Protein AF-A0A9X0TEQ2-F1 (afdb_monomer)

Foldseek 3Di:
DVVVVVVVVVVVVVVVVVVVVVVVVVVVVVVVVLVVLLVVLVVLCVVCVCLLVVLQVVVVVVCPPVQKDKDKDWDDADPPPQFPTKIKIDIDGHPDDCPPFWIWIWTRGSNQKIKIFTDGPPDDTPDIDIDGSVPDHSVVSNVSVVVSVVVVVVVCVVVPPD

Solvent-accessible surface area (backbone atoms only — not comparable to full-atom values): 8998 Å² total; per-residue (Å²): 128,67,62,64,56,55,51,52,50,51,54,50,54,50,52,52,46,52,53,50,53,51,53,51,51,54,50,51,51,53,50,53,51,51,53,53,44,31,54,51,24,50,54,54,42,65,77,48,62,63,50,60,58,53,51,47,51,59,46,37,67,71,32,57,92,72,46,52,44,70,46,76,46,81,47,79,50,62,97,77,74,50,41,73,43,22,39,36,40,32,68,42,59,67,93,58,77,82,86,79,46,47,40,40,37,40,37,35,27,35,82,26,41,32,38,40,40,26,30,50,79,86,51,71,73,76,44,75,48,75,50,45,54,88,70,65,45,71,66,62,51,48,52,54,53,48,56,53,50,54,54,51,54,57,47,52,65,64,69,66,74,121

pLDDT: mean 82.72, std 12.9, range [39.88, 95.81]

Sequence (162 aa):
MSDDRLTNLKAKLMAEKEKADVLAAEQAEAQARAEAERANAKKMFEEKRDLTEKVVAALNDQLAETGVELRWRTAPPGPRNTEIERQQVAMRELGFEDTGLDKMSLLFGETGKVTMFFGTKNQHPAGQGDCRIEEFDAEQLQAWILDFIETNVDHEARTRRW

Structure (mmCIF, N/CA/C/O backbone):
data_AF-A0A9X0TEQ2-F1
#
_entry.id   AF-A0A9X0TEQ2-F1
#
loop_
_atom_site.group_PDB
_atom_site.id
_atom_site.type_symbol
_atom_site.label_atom_id
_atom_site.label_alt_id
_atom_site.label_comp_id
_atom_site.label_asym_id
_atom_site.label_entity_id
_atom_site.label_seq_id
_atom_site.pdbx_PDB_ins_code
_atom_site.Cartn_x
_atom_site.Cartn_y
_atom_site.Cartn_z
_atom_site.occupancy
_atom_site.B_iso_or_equiv
_atom_site.auth_seq_id
_atom_site.auth_comp_id
_atom_site.auth_asym_id
_atom_site.auth_atom_id
_atom_site.pdbx_PDB_model_num
ATOM 1 N N . MET A 1 1 ? 30.368 16.129 -58.351 1.00 55.62 1 MET A N 1
ATOM 2 C CA . MET A 1 1 ? 29.689 16.962 -57.325 1.00 55.62 1 MET A CA 1
ATOM 3 C C . MET A 1 1 ? 28.384 16.357 -56.770 1.00 55.62 1 MET A C 1
ATOM 5 O O . MET A 1 1 ? 27.840 16.909 -55.824 1.00 55.62 1 MET A O 1
ATOM 9 N N . SER A 1 2 ? 27.878 15.232 -57.302 1.00 61.31 2 SER A N 1
ATOM 10 C CA . SER A 1 2 ? 26.723 14.487 -56.748 1.00 61.31 2 SER A CA 1
ATOM 11 C C . SER A 1 2 ? 27.105 13.593 -55.550 1.00 61.31 2 SER A C 1
ATOM 13 O O . SER A 1 2 ? 26.348 13.489 -54.584 1.00 61.31 2 SER A O 1
ATOM 15 N N . ASP A 1 3 ? 28.309 13.013 -55.572 1.00 71.94 3 ASP A N 1
ATOM 16 C CA . ASP A 1 3 ? 28.752 12.009 -54.591 1.00 71.94 3 ASP A CA 1
ATOM 17 C C . ASP A 1 3 ? 28.965 12.555 -53.175 1.00 71.94 3 ASP A C 1
ATOM 19 O O . ASP A 1 3 ? 28.627 11.878 -52.203 1.00 71.94 3 ASP A O 1
ATOM 23 N N . ASP A 1 4 ? 29.415 13.803 -53.024 1.00 79.88 4 ASP A N 1
ATOM 24 C CA . ASP A 1 4 ? 29.637 14.406 -51.700 1.00 79.88 4 ASP A CA 1
ATOM 25 C C . ASP A 1 4 ? 28.319 14.666 -50.960 1.00 79.88 4 ASP A C 1
ATOM 27 O O . ASP A 1 4 ? 28.226 14.529 -49.740 1.00 79.88 4 ASP A O 1
ATOM 31 N N . ARG A 1 5 ? 27.252 15.002 -51.698 1.00 82.50 5 ARG A N 1
ATOM 32 C CA . ARG A 1 5 ? 25.913 15.200 -51.121 1.00 82.50 5 ARG A CA 1
ATOM 33 C C . ARG A 1 5 ? 25.320 13.881 -50.639 1.00 82.50 5 ARG A C 1
ATOM 35 O O . ARG A 1 5 ? 24.773 13.833 -49.539 1.00 82.50 5 ARG A O 1
ATOM 42 N N . LEU A 1 6 ? 25.461 12.819 -51.433 1.00 85.00 6 LEU A N 1
ATOM 43 C CA . LEU A 1 6 ? 24.997 11.483 -51.061 1.00 85.00 6 LEU A CA 1
ATOM 44 C C . LEU A 1 6 ? 25.792 10.921 -49.874 1.00 85.00 6 LEU A C 1
ATOM 46 O O . LEU A 1 6 ? 25.205 10.335 -48.967 1.00 85.00 6 LEU A O 1
ATOM 50 N N . THR A 1 7 ? 27.106 11.148 -49.846 1.00 88.56 7 THR A N 1
ATOM 51 C CA . THR A 1 7 ? 27.984 10.736 -48.740 1.00 88.56 7 THR A CA 1
ATOM 52 C C . THR A 1 7 ? 27.604 11.439 -47.437 1.00 88.56 7 THR A C 1
ATOM 54 O O . THR A 1 7 ? 27.403 10.782 -46.416 1.00 88.56 7 THR A O 1
ATOM 57 N N . ASN A 1 8 ? 27.379 12.755 -47.483 1.00 88.19 8 ASN A N 1
ATOM 58 C CA . ASN A 1 8 ? 26.926 13.522 -46.321 1.00 88.19 8 ASN A CA 1
ATOM 59 C C . ASN A 1 8 ? 25.528 13.107 -45.834 1.00 88.19 8 ASN A C 1
ATOM 61 O O . ASN A 1 8 ? 25.283 13.062 -44.629 1.00 88.19 8 ASN A O 1
ATOM 65 N N . LEU A 1 9 ? 24.604 12.784 -46.746 1.00 89.56 9 LEU A N 1
ATOM 66 C CA . LEU A 1 9 ? 23.270 12.306 -46.376 1.00 89.56 9 LEU A CA 1
ATOM 67 C C . LEU A 1 9 ? 23.334 10.933 -45.693 1.00 89.56 9 LEU A C 1
ATOM 69 O O . LEU A 1 9 ? 22.691 10.736 -44.665 1.00 89.56 9 LEU A O 1
ATOM 73 N N . LYS A 1 10 ? 24.155 10.010 -46.212 1.00 90.56 10 LYS A N 1
ATOM 74 C CA . LYS A 1 10 ? 24.398 8.704 -45.583 1.00 90.56 10 LYS A CA 1
ATOM 75 C C . LYS A 1 10 ? 24.979 8.853 -44.177 1.00 90.56 10 LYS A C 1
ATOM 77 O O . LYS A 1 10 ? 24.487 8.201 -43.265 1.00 90.56 10 LYS A O 1
ATOM 82 N N . ALA A 1 11 ? 25.959 9.738 -43.985 1.00 91.00 11 ALA A N 1
ATOM 83 C CA . ALA A 1 11 ? 26.548 9.988 -42.669 1.00 91.00 11 ALA A CA 1
ATOM 84 C C . ALA A 1 11 ? 25.510 10.500 -41.653 1.00 91.00 11 ALA A C 1
ATOM 86 O O . ALA A 1 11 ? 25.451 10.005 -40.532 1.00 91.00 11 ALA A O 1
ATOM 87 N N . LYS A 1 12 ? 24.636 11.434 -42.059 1.00 91.62 12 LYS A N 1
ATOM 88 C CA . LYS A 1 12 ? 23.547 11.931 -41.200 1.00 91.62 12 LYS A CA 1
ATOM 89 C C . LYS A 1 12 ? 22.534 10.843 -40.846 1.00 91.62 12 LYS A C 1
ATOM 91 O O . LYS A 1 12 ? 22.148 10.737 -39.691 1.00 91.62 12 LYS A O 1
ATOM 96 N N . LEU A 1 13 ? 22.125 10.030 -41.821 1.00 91.81 13 LEU A N 1
ATOM 97 C CA . LEU A 1 13 ? 21.178 8.936 -41.586 1.00 91.81 13 LEU A CA 1
ATOM 98 C C . LEU A 1 13 ? 21.761 7.858 -40.663 1.00 91.81 13 LEU A C 1
ATOM 100 O O . LEU A 1 13 ? 21.043 7.343 -39.814 1.00 91.81 13 LEU A O 1
ATOM 104 N N . MET A 1 14 ? 23.055 7.551 -40.790 1.00 92.69 14 MET A N 1
ATOM 105 C CA . MET A 1 14 ? 23.742 6.629 -39.880 1.00 92.69 14 MET A CA 1
ATOM 106 C C . MET A 1 14 ? 23.815 7.189 -38.456 1.00 92.69 14 MET A C 1
ATOM 108 O O . MET A 1 14 ? 23.520 6.456 -37.520 1.00 92.69 14 MET A O 1
ATOM 112 N N . ALA A 1 15 ? 24.118 8.481 -38.291 1.00 91.44 15 ALA A N 1
ATOM 113 C CA . ALA A 1 15 ? 24.161 9.123 -36.976 1.00 91.44 15 ALA A CA 1
ATOM 114 C C . ALA A 1 15 ? 22.779 9.182 -36.295 1.00 91.44 15 ALA A C 1
ATOM 116 O O . ALA A 1 15 ? 22.674 8.974 -35.090 1.00 91.44 15 ALA A O 1
ATOM 117 N N . GLU A 1 16 ? 21.705 9.444 -37.046 1.00 92.00 16 GLU A N 1
ATOM 118 C CA . GLU A 1 16 ? 20.339 9.414 -36.500 1.00 92.00 16 GLU A CA 1
ATOM 119 C C . GLU A 1 16 ? 19.883 7.989 -36.165 1.00 92.00 16 GLU A C 1
ATOM 121 O O . GLU A 1 16 ? 19.224 7.780 -35.148 1.00 92.00 16 GLU A O 1
ATOM 126 N N . LYS A 1 17 ? 20.283 6.994 -36.968 1.00 92.56 17 LYS A N 1
ATOM 127 C CA . LYS A 1 17 ? 20.047 5.585 -36.646 1.00 92.56 17 LYS A CA 1
ATOM 128 C C . LYS A 1 17 ? 20.774 5.177 -35.363 1.00 92.56 17 LYS A C 1
ATOM 130 O O . LYS A 1 17 ? 20.156 4.576 -34.499 1.00 92.56 17 LYS A O 1
ATOM 135 N N . GLU A 1 18 ? 22.043 5.547 -35.214 1.00 92.44 18 GLU A N 1
ATOM 136 C CA . GLU A 1 18 ? 22.828 5.246 -34.012 1.00 92.44 18 GLU A CA 1
ATOM 137 C C . GLU A 1 18 ? 22.192 5.858 -32.755 1.00 92.44 18 GLU A C 1
ATOM 139 O O . GLU A 1 18 ? 22.049 5.173 -31.747 1.00 92.44 18 GLU A O 1
ATOM 144 N N . LYS A 1 19 ? 21.700 7.103 -32.824 1.00 91.88 19 LYS A N 1
ATOM 145 C CA . LYS A 1 19 ? 20.931 7.711 -31.721 1.00 91.88 19 LYS A CA 1
ATOM 146 C C . LYS A 1 19 ? 19.644 6.949 -31.403 1.00 91.88 19 LYS A C 1
ATOM 148 O O . LYS A 1 19 ? 19.311 6.792 -30.232 1.00 91.88 19 LYS A O 1
ATOM 153 N N . ALA A 1 20 ? 18.908 6.510 -32.425 1.00 89.94 20 ALA A N 1
ATOM 154 C CA . ALA A 1 20 ? 17.682 5.741 -32.236 1.00 89.94 20 ALA A CA 1
ATOM 155 C C . ALA A 1 20 ? 17.965 4.364 -31.616 1.00 89.94 20 ALA A C 1
ATOM 157 O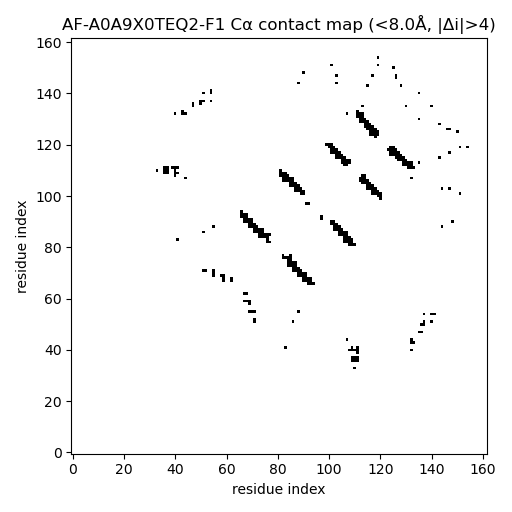 O . ALA A 1 20 ? 17.235 3.943 -30.722 1.00 89.94 20 ALA A O 1
ATOM 158 N N . ASP A 1 21 ? 19.044 3.702 -32.040 1.00 93.19 21 ASP A N 1
ATOM 159 C CA . ASP A 1 21 ? 19.485 2.416 -31.499 1.00 93.19 21 ASP A CA 1
ATOM 160 C C . ASP A 1 21 ? 19.918 2.560 -30.024 1.00 93.19 21 ASP A C 1
ATOM 162 O O . ASP A 1 21 ? 19.540 1.733 -29.193 1.00 93.19 21 ASP A O 1
ATOM 166 N N . VAL A 1 22 ? 20.625 3.643 -29.666 1.00 92.12 22 VAL A N 1
ATOM 167 C CA . VAL A 1 22 ? 20.973 3.966 -28.267 1.00 92.12 22 VAL A CA 1
ATOM 168 C C . VAL A 1 22 ? 19.718 4.207 -27.426 1.00 92.12 22 VAL A C 1
ATOM 170 O O . VAL A 1 22 ? 19.568 3.591 -26.374 1.00 92.12 22 VAL A O 1
ATOM 173 N N . LEU A 1 23 ? 18.779 5.032 -27.901 1.00 92.81 23 LEU A N 1
ATOM 174 C CA . LEU A 1 23 ? 17.526 5.298 -27.187 1.00 92.81 23 LEU A CA 1
ATOM 175 C C . LEU A 1 23 ? 16.701 4.015 -26.989 1.00 92.81 23 LEU A C 1
ATOM 177 O O . LEU A 1 23 ? 16.121 3.804 -25.927 1.00 92.81 23 LEU A O 1
ATOM 181 N N . ALA A 1 24 ? 16.647 3.147 -28.003 1.00 91.88 24 ALA A N 1
ATOM 182 C CA . ALA A 1 24 ? 15.944 1.872 -27.919 1.00 91.88 24 ALA A CA 1
ATOM 183 C C . ALA A 1 24 ? 16.594 0.932 -26.891 1.00 91.88 24 ALA A C 1
ATOM 185 O O . ALA A 1 24 ? 15.881 0.271 -26.136 1.00 91.88 24 ALA A O 1
ATOM 186 N N . ALA A 1 25 ? 17.929 0.899 -26.823 1.00 91.50 25 ALA A N 1
ATOM 187 C CA . ALA A 1 25 ? 18.655 0.132 -25.816 1.00 91.50 25 ALA A CA 1
ATOM 188 C C . ALA A 1 25 ? 18.409 0.670 -24.395 1.00 91.50 25 ALA A C 1
ATOM 190 O O . ALA A 1 25 ? 18.115 -0.114 -23.494 1.00 91.50 25 ALA A O 1
ATOM 191 N N . GLU A 1 26 ? 18.443 1.992 -24.201 1.00 92.38 26 GLU A N 1
ATOM 192 C CA . GLU A 1 26 ? 18.131 2.634 -22.915 1.00 92.38 26 GLU A CA 1
ATOM 193 C C . GLU A 1 26 ? 16.688 2.353 -22.470 1.00 92.38 26 GLU A C 1
ATOM 195 O O . GLU A 1 26 ? 16.439 2.042 -21.304 1.00 92.38 26 GLU A O 1
ATOM 200 N N . GLN A 1 27 ? 15.725 2.409 -23.396 1.00 91.25 27 GLN A N 1
ATOM 201 C CA . GLN A 1 27 ? 14.328 2.071 -23.115 1.00 91.25 27 GLN A CA 1
ATOM 202 C C . GLN A 1 27 ? 14.154 0.594 -22.755 1.00 91.25 27 GLN A C 1
ATOM 204 O O . GLN A 1 27 ? 13.433 0.283 -21.807 1.00 91.25 27 GLN A O 1
ATOM 209 N N . ALA A 1 28 ? 14.824 -0.312 -23.472 1.00 90.56 28 ALA A N 1
ATOM 210 C CA . ALA A 1 28 ? 14.784 -1.740 -23.176 1.00 90.56 28 ALA A CA 1
ATOM 211 C C . ALA A 1 28 ? 15.392 -2.048 -21.799 1.00 90.56 28 ALA A C 1
ATOM 213 O O . ALA A 1 28 ? 14.830 -2.839 -21.042 1.00 90.56 28 ALA A O 1
ATOM 214 N N . GLU A 1 29 ? 16.497 -1.393 -21.437 1.00 89.94 29 GLU A N 1
ATOM 215 C CA . GLU A 1 29 ? 17.108 -1.547 -20.116 1.00 89.94 29 GLU A CA 1
ATOM 216 C C . GLU A 1 29 ? 16.212 -0.983 -19.005 1.00 89.94 29 GLU A C 1
ATOM 218 O O . GLU A 1 29 ? 16.004 -1.640 -17.982 1.00 89.94 29 GLU A O 1
ATOM 223 N N . ALA A 1 30 ? 15.631 0.202 -19.210 1.00 85.88 30 ALA A N 1
ATOM 224 C CA . ALA A 1 30 ? 14.686 0.793 -18.268 1.00 85.88 30 ALA A CA 1
ATOM 225 C C . ALA A 1 30 ? 13.449 -0.098 -18.069 1.00 85.88 30 ALA A C 1
ATOM 227 O O . ALA A 1 30 ? 12.998 -0.287 -16.938 1.00 85.88 30 ALA A O 1
ATOM 228 N N . GLN A 1 31 ? 12.933 -0.695 -19.147 1.00 87.12 31 GLN A N 1
ATOM 229 C CA . GLN A 1 31 ? 11.818 -1.634 -19.080 1.00 87.12 31 GLN A CA 1
ATOM 230 C C . GLN A 1 31 ? 12.198 -2.910 -18.320 1.00 87.12 31 GLN A C 1
ATOM 232 O O . GLN A 1 31 ? 11.456 -3.321 -17.429 1.00 87.12 31 GLN A O 1
ATOM 237 N N . ALA A 1 32 ? 13.360 -3.503 -18.607 1.00 87.94 32 ALA A N 1
ATOM 238 C CA . ALA A 1 32 ? 13.829 -4.703 -17.917 1.00 87.94 32 ALA A CA 1
ATOM 239 C C . ALA A 1 32 ? 14.022 -4.464 -16.408 1.00 87.94 32 ALA A C 1
ATOM 241 O O . ALA A 1 32 ? 13.640 -5.302 -15.589 1.00 87.94 32 ALA A O 1
ATOM 242 N N . ARG A 1 33 ? 14.558 -3.298 -16.020 1.00 86.38 33 ARG A N 1
ATOM 243 C CA . ARG A 1 33 ? 14.677 -2.896 -14.609 1.00 86.38 33 ARG A CA 1
ATOM 244 C C . ARG A 1 33 ? 13.309 -2.732 -13.952 1.00 86.38 33 ARG A C 1
ATOM 246 O O . ARG A 1 33 ? 13.091 -3.285 -12.878 1.00 86.38 33 ARG A O 1
ATOM 253 N N . ALA A 1 34 ? 12.376 -2.047 -14.614 1.00 84.56 34 ALA A N 1
ATOM 254 C CA . ALA A 1 34 ? 11.018 -1.892 -14.106 1.00 84.56 34 ALA A CA 1
ATOM 255 C C . ALA A 1 34 ? 10.325 -3.253 -13.921 1.00 84.56 34 ALA A C 1
ATOM 257 O O . ALA A 1 34 ? 9.695 -3.487 -12.897 1.00 84.56 34 ALA A O 1
ATOM 258 N N . GLU A 1 35 ? 10.463 -4.184 -14.866 1.00 86.56 35 GLU A N 1
ATOM 259 C CA . GLU A 1 35 ? 9.901 -5.536 -14.748 1.00 86.56 35 GLU A CA 1
ATOM 260 C C . GLU A 1 35 ? 10.508 -6.326 -13.579 1.00 86.56 35 GLU A C 1
ATOM 262 O O . GLU A 1 35 ? 9.770 -6.983 -12.839 1.00 86.56 35 GLU A O 1
ATOM 267 N N . ALA A 1 36 ? 11.821 -6.216 -13.359 1.00 87.12 36 ALA A N 1
ATOM 268 C CA . ALA A 1 36 ? 12.490 -6.833 -12.217 1.00 87.12 36 ALA A CA 1
ATOM 269 C C . ALA A 1 36 ? 12.020 -6.241 -10.875 1.00 87.12 36 ALA A C 1
ATOM 271 O O . ALA A 1 36 ? 11.721 -6.991 -9.943 1.00 87.12 36 ALA A O 1
ATOM 272 N N . GLU A 1 37 ? 11.889 -4.913 -10.779 1.00 86.12 37 GLU A N 1
ATOM 273 C CA . GLU A 1 37 ? 11.344 -4.237 -9.594 1.00 86.12 37 GLU A CA 1
ATOM 274 C C . GLU A 1 37 ? 9.906 -4.680 -9.304 1.00 86.12 37 GLU A C 1
ATOM 276 O O . GLU A 1 37 ? 9.586 -5.015 -8.162 1.00 86.12 37 GLU A O 1
ATOM 281 N N . ARG A 1 38 ? 9.062 -4.771 -10.342 1.00 85.25 38 ARG A N 1
ATOM 282 C CA . ARG A 1 38 ? 7.685 -5.273 -10.226 1.00 85.25 38 ARG A CA 1
ATOM 283 C C . ARG A 1 38 ? 7.630 -6.703 -9.705 1.00 85.25 38 ARG A C 1
ATOM 285 O O . ARG A 1 38 ? 6.808 -7.012 -8.843 1.00 85.25 38 ARG A O 1
ATOM 292 N N . ALA A 1 39 ? 8.478 -7.584 -10.233 1.00 87.38 39 ALA A N 1
ATOM 293 C CA . ALA A 1 39 ? 8.542 -8.974 -9.795 1.00 87.38 39 ALA A CA 1
ATOM 294 C C . ALA A 1 39 ? 8.978 -9.079 -8.325 1.00 87.38 39 ALA A C 1
ATOM 296 O O . ALA A 1 39 ? 8.366 -9.817 -7.551 1.00 87.38 39 ALA A O 1
ATOM 297 N N . ASN A 1 40 ? 9.981 -8.295 -7.922 1.00 89.00 40 ASN A N 1
ATOM 298 C CA . ASN A 1 40 ? 10.452 -8.263 -6.541 1.00 89.00 40 ASN A CA 1
ATOM 299 C C . ASN A 1 40 ? 9.382 -7.719 -5.577 1.00 89.00 40 ASN A C 1
ATOM 301 O O . ASN A 1 40 ? 9.118 -8.322 -4.539 1.00 89.00 40 ASN A O 1
ATOM 305 N N . ALA A 1 41 ? 8.711 -6.622 -5.941 1.00 87.25 41 ALA A N 1
ATOM 306 C CA . ALA A 1 41 ? 7.636 -6.040 -5.141 1.00 87.25 41 ALA A CA 1
ATOM 307 C C . ALA A 1 41 ? 6.465 -7.013 -4.943 1.00 87.25 41 ALA A C 1
ATOM 309 O O . ALA A 1 41 ? 5.942 -7.111 -3.836 1.00 87.25 41 ALA A O 1
ATOM 310 N N . LYS A 1 42 ? 6.082 -7.772 -5.981 1.00 89.06 42 LYS A N 1
ATOM 311 C CA . LYS A 1 42 ? 5.045 -8.813 -5.873 1.00 89.06 42 LYS A CA 1
ATOM 312 C C . LYS A 1 42 ? 5.441 -9.925 -4.910 1.00 89.06 42 LYS A C 1
ATOM 314 O O . LYS A 1 42 ? 4.635 -10.289 -4.063 1.00 89.06 42 LYS A O 1
ATOM 319 N N . LYS A 1 43 ? 6.683 -10.405 -4.987 1.00 90.44 43 LYS A N 1
ATOM 320 C CA . LYS A 1 43 ? 7.187 -11.421 -4.058 1.00 90.44 43 LYS A CA 1
ATOM 321 C C . LYS A 1 43 ? 7.148 -10.930 -2.606 1.00 90.44 43 LYS A C 1
ATOM 323 O O . LYS A 1 43 ? 6.607 -11.611 -1.744 1.00 90.44 43 LYS A O 1
ATOM 328 N N . MET A 1 44 ? 7.669 -9.732 -2.338 1.00 90.19 44 MET A N 1
ATOM 329 C CA . MET A 1 44 ? 7.632 -9.150 -0.989 1.00 90.19 44 MET A CA 1
ATOM 330 C C . MET A 1 44 ? 6.199 -8.902 -0.513 1.00 90.19 44 MET A C 1
ATOM 332 O O . MET A 1 44 ? 5.888 -9.094 0.658 1.00 90.19 44 MET A O 1
ATOM 336 N N . PHE A 1 45 ? 5.304 -8.505 -1.416 1.00 88.44 45 PHE A N 1
ATOM 337 C CA . PHE A 1 45 ? 3.893 -8.358 -1.095 1.00 88.44 45 PHE A CA 1
ATOM 338 C C . PHE A 1 45 ? 3.263 -9.683 -0.667 1.00 88.44 45 PHE A C 1
ATOM 340 O O . PHE A 1 45 ? 2.580 -9.710 0.349 1.00 88.44 45 PHE A O 1
ATOM 347 N N . GLU A 1 46 ? 3.516 -10.780 -1.381 1.00 87.62 46 GLU A N 1
ATOM 348 C CA . GLU A 1 46 ? 3.022 -12.107 -0.996 1.00 87.62 46 GLU A CA 1
ATOM 349 C C . GLU A 1 46 ? 3.492 -12.507 0.411 1.00 87.62 46 GLU A C 1
ATOM 351 O O . GLU A 1 46 ? 2.705 -13.047 1.185 1.00 87.62 46 GLU A O 1
ATOM 356 N N . GLU A 1 47 ? 4.728 -12.165 0.784 1.00 88.81 47 GLU A N 1
ATOM 357 C CA . GLU A 1 47 ? 5.260 -12.394 2.136 1.00 88.81 47 GLU A CA 1
ATOM 358 C C . GLU A 1 47 ? 4.544 -11.554 3.213 1.00 88.81 47 GLU A C 1
ATOM 360 O O . GLU A 1 47 ? 4.433 -11.973 4.367 1.00 88.81 47 GLU A O 1
ATOM 365 N N . LYS A 1 48 ? 4.044 -10.367 2.849 1.00 88.06 48 LYS A N 1
ATOM 366 C CA . LYS A 1 48 ? 3.422 -9.394 3.763 1.00 88.06 48 LYS A CA 1
ATOM 367 C C . LYS A 1 48 ? 1.893 -9.386 3.711 1.00 88.06 48 LYS A C 1
ATOM 369 O O . LYS A 1 48 ? 1.272 -8.735 4.546 1.00 88.06 48 LYS A O 1
ATOM 374 N N . ARG A 1 49 ? 1.280 -10.097 2.763 1.00 87.25 49 ARG A N 1
ATOM 375 C CA . 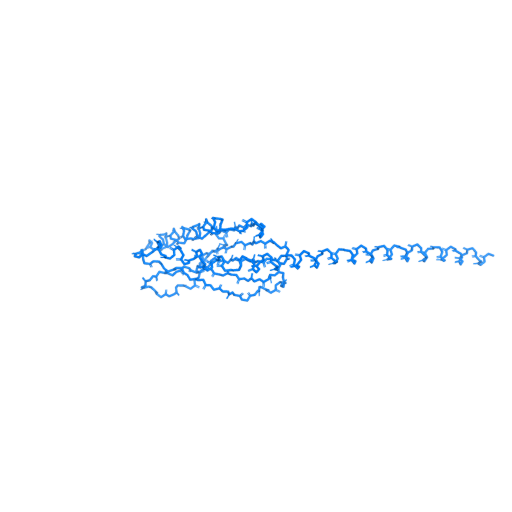ARG A 1 49 ? -0.145 -9.994 2.419 1.00 87.25 49 ARG A CA 1
ATOM 376 C C . ARG A 1 49 ? -1.076 -10.159 3.617 1.00 87.25 49 ARG A C 1
ATOM 378 O O . ARG A 1 49 ? -1.996 -9.363 3.789 1.00 87.25 49 ARG A O 1
ATOM 385 N N . ASP A 1 50 ? -0.800 -11.156 4.451 1.00 90.62 50 ASP A N 1
ATOM 386 C CA . ASP A 1 50 ? -1.653 -11.528 5.586 1.00 90.62 50 ASP A CA 1
ATOM 387 C C . ASP A 1 50 ? -1.388 -10.677 6.838 1.00 90.62 50 ASP A C 1
ATOM 389 O O . ASP A 1 50 ? -2.029 -10.861 7.876 1.00 90.62 50 ASP A O 1
ATOM 393 N N . LEU A 1 51 ? -0.407 -9.770 6.787 1.00 92.75 51 LEU A N 1
ATOM 394 C CA . LEU A 1 51 ? -0.017 -8.963 7.938 1.00 92.75 51 LEU A CA 1
ATOM 395 C C . LEU A 1 51 ? -1.173 -8.080 8.412 1.00 92.75 51 LEU A C 1
ATOM 397 O O . LEU A 1 51 ? -1.421 -7.988 9.613 1.00 92.75 51 LEU A O 1
ATOM 401 N N . THR A 1 52 ? -1.914 -7.481 7.478 1.00 91.19 52 THR A N 1
ATOM 402 C CA . THR A 1 52 ? -3.024 -6.591 7.818 1.00 91.19 52 THR A CA 1
ATOM 403 C C . THR A 1 52 ? -4.169 -7.310 8.505 1.00 91.19 52 THR A C 1
ATOM 405 O O . THR A 1 52 ? -4.690 -6.796 9.491 1.00 91.19 52 THR A O 1
ATOM 408 N N . GLU A 1 53 ? -4.502 -8.524 8.072 1.00 93.69 53 GLU A N 1
ATOM 409 C CA . GLU A 1 53 ? -5.504 -9.347 8.748 1.00 93.69 53 GLU A CA 1
ATOM 410 C C . GLU A 1 53 ? -5.101 -9.659 10.194 1.00 93.69 53 GLU A C 1
ATOM 412 O O . GLU A 1 53 ? -5.893 -9.467 11.116 1.00 93.69 53 GLU A O 1
ATOM 417 N N . LYS A 1 54 ? -3.845 -10.074 10.406 1.00 95.44 54 LYS A N 1
ATOM 418 C CA . LYS A 1 54 ? -3.323 -10.434 11.733 1.00 95.44 54 LYS A CA 1
ATOM 419 C C . LYS A 1 54 ? -3.302 -9.247 12.693 1.00 95.44 54 LYS A C 1
ATOM 421 O O . LYS A 1 54 ? -3.718 -9.393 13.840 1.00 95.44 54 LYS A O 1
ATOM 426 N N . VAL A 1 55 ? -2.835 -8.083 12.238 1.00 95.69 55 VAL A N 1
ATOM 427 C CA . VAL A 1 55 ? -2.787 -6.870 13.073 1.00 95.69 55 VAL A CA 1
ATOM 428 C C . VAL A 1 55 ? -4.198 -6.387 13.408 1.00 95.69 55 VAL A C 1
ATOM 430 O O . VAL A 1 55 ? -4.465 -6.060 14.560 1.00 95.69 55 VAL A O 1
ATOM 433 N N . VAL A 1 56 ? -5.127 -6.402 12.444 1.00 93.75 56 VAL A N 1
ATOM 434 C CA . VAL A 1 56 ? -6.530 -6.031 12.696 1.00 93.75 56 VAL A CA 1
ATOM 435 C C . VAL A 1 56 ? -7.187 -6.980 13.699 1.00 93.75 56 VAL A C 1
ATOM 437 O O . VAL A 1 56 ? -7.868 -6.512 14.608 1.00 93.75 56 VAL A O 1
ATOM 440 N N . ALA A 1 57 ? -6.956 -8.291 13.587 1.00 94.94 57 ALA A N 1
ATOM 441 C CA . ALA A 1 57 ? -7.460 -9.262 14.557 1.00 94.94 57 ALA A CA 1
ATOM 442 C C . ALA A 1 57 ? -6.914 -8.995 15.973 1.00 94.94 57 ALA A C 1
ATOM 444 O O . ALA A 1 57 ? -7.691 -8.885 16.916 1.00 94.94 57 ALA A O 1
ATOM 445 N N . ALA A 1 58 ? -5.599 -8.790 16.109 1.00 95.81 58 ALA A N 1
ATOM 446 C CA . ALA A 1 58 ? -4.968 -8.499 17.398 1.00 95.81 58 ALA A CA 1
ATOM 447 C C . ALA A 1 58 ? -5.435 -7.170 18.022 1.00 95.81 58 ALA A C 1
ATOM 449 O O . ALA A 1 58 ? -5.478 -7.038 19.246 1.00 95.81 58 ALA A O 1
ATOM 450 N N . LEU A 1 59 ? -5.771 -6.173 17.198 1.00 94.50 59 LEU A N 1
ATOM 451 C CA . LEU A 1 59 ? -6.352 -4.914 17.664 1.00 94.50 59 LEU A CA 1
ATOM 452 C C . LEU A 1 59 ? -7.814 -5.078 18.087 1.00 94.50 59 LEU A C 1
ATOM 454 O O . LEU A 1 59 ? -8.204 -4.511 19.100 1.00 94.50 59 LEU A O 1
ATOM 458 N N . ASN A 1 60 ? -8.610 -5.880 17.377 1.00 92.94 60 ASN A N 1
ATOM 459 C CA . ASN A 1 60 ? -9.980 -6.189 17.794 1.00 92.94 60 ASN A CA 1
ATOM 460 C C . ASN A 1 60 ? -10.033 -6.885 19.158 1.00 92.94 60 ASN A C 1
ATOM 462 O O . ASN A 1 60 ? -10.896 -6.552 19.965 1.00 92.94 60 ASN A O 1
ATOM 466 N N . ASP A 1 61 ? -9.093 -7.790 19.443 1.00 94.88 61 ASP A N 1
ATOM 467 C CA . ASP A 1 61 ? -8.990 -8.422 20.764 1.00 94.88 61 ASP A CA 1
ATOM 468 C C . ASP A 1 61 ? -8.742 -7.381 21.873 1.00 94.88 61 ASP A C 1
ATOM 470 O O . ASP A 1 61 ? -9.288 -7.494 22.969 1.00 94.88 61 ASP A O 1
ATOM 474 N N . GLN A 1 62 ? -7.958 -6.334 21.586 1.00 92.88 62 GLN A N 1
ATOM 475 C CA . GLN A 1 62 ? -7.691 -5.228 22.518 1.00 92.88 62 GLN A CA 1
ATOM 476 C C . GLN A 1 62 ? -8.856 -4.235 22.627 1.00 92.88 62 GLN A C 1
ATOM 478 O O . GLN A 1 62 ? -9.038 -3.615 23.672 1.00 92.88 62 GLN A O 1
ATOM 483 N N . LEU A 1 63 ? -9.639 -4.076 21.558 1.00 88.25 63 LEU A N 1
ATOM 484 C CA . LEU A 1 63 ? -10.831 -3.225 21.509 1.00 88.25 63 LEU A CA 1
ATOM 485 C C . LEU A 1 63 ? -12.091 -3.933 22.023 1.00 88.25 63 LEU A C 1
ATOM 487 O O . LEU A 1 63 ? -13.169 -3.329 22.029 1.00 88.25 63 LEU A O 1
ATOM 491 N N . ALA A 1 64 ? -11.984 -5.186 22.468 1.00 88.19 64 ALA A N 1
ATOM 492 C CA . ALA A 1 64 ? -13.091 -5.905 23.075 1.00 88.19 64 ALA A CA 1
ATOM 493 C C . ALA A 1 64 ? -13.753 -5.053 24.174 1.00 88.19 64 ALA A C 1
ATOM 495 O O . ALA A 1 64 ? -13.089 -4.331 24.912 1.00 88.19 64 ALA A O 1
ATOM 496 N N . GLU A 1 65 ? -15.084 -5.111 24.257 1.00 85.00 65 GLU A N 1
ATOM 497 C CA . GLU A 1 65 ? -15.896 -4.381 25.249 1.00 85.00 65 GLU A CA 1
ATOM 498 C C . GLU A 1 65 ? -15.954 -2.847 25.083 1.00 85.00 65 GLU A C 1
ATOM 500 O O . GLU A 1 65 ? -16.790 -2.206 25.716 1.00 85.00 65 GLU A O 1
ATOM 505 N N . THR A 1 66 ? -15.170 -2.245 24.180 1.00 82.25 66 THR A N 1
ATOM 506 C CA . THR A 1 66 ? -15.240 -0.794 23.890 1.00 82.25 66 THR A CA 1
ATOM 507 C C . THR A 1 66 ? -16.439 -0.400 23.024 1.00 82.25 66 THR A C 1
ATOM 509 O O . THR A 1 66 ? -16.767 0.778 22.910 1.00 82.25 66 THR A O 1
ATOM 512 N N . GLY A 1 67 ? -17.089 -1.382 22.391 1.00 78.69 67 GLY A N 1
ATOM 513 C CA . GLY A 1 67 ? -18.128 -1.148 21.390 1.00 78.69 67 GLY A CA 1
ATOM 514 C C . GLY A 1 67 ? -17.587 -0.828 19.991 1.00 78.69 67 GLY A C 1
ATOM 515 O O . GLY A 1 67 ? -18.382 -0.470 19.129 1.00 78.69 67 GLY A O 1
ATOM 516 N N . VAL A 1 68 ? -16.279 -0.971 19.733 1.00 81.50 68 VAL A N 1
ATOM 517 C CA . VAL A 1 68 ? -15.655 -0.702 18.421 1.00 81.50 68 VAL A CA 1
ATOM 518 C C . VAL A 1 68 ? -15.198 -1.994 17.719 1.00 81.50 68 VAL A C 1
ATOM 520 O O . VAL A 1 68 ? -14.382 -2.749 18.229 1.00 81.50 68 VAL A O 1
ATOM 523 N N . GLU A 1 69 ? -15.774 -2.217 16.536 1.00 86.94 69 GLU A N 1
ATOM 524 C CA . GLU A 1 69 ? -15.456 -3.132 15.425 1.00 86.94 69 GLU A CA 1
ATOM 525 C C . GLU A 1 69 ? -14.362 -2.642 14.450 1.00 86.94 69 GLU A C 1
ATOM 527 O O . GLU A 1 69 ? -14.657 -1.703 13.712 1.00 86.94 69 GLU A O 1
ATOM 532 N N . LEU A 1 70 ? -13.186 -3.262 14.297 1.00 88.94 70 LEU A N 1
ATOM 533 C CA . LEU A 1 70 ? -12.376 -3.095 13.074 1.00 88.94 70 LEU A CA 1
ATOM 534 C C . LEU A 1 70 ? -12.659 -4.206 12.061 1.00 88.94 70 LEU A C 1
ATOM 536 O O . LEU A 1 70 ? -12.603 -5.394 12.374 1.00 88.94 70 LEU A O 1
ATOM 540 N N . ARG A 1 71 ? -12.902 -3.836 10.802 1.00 88.00 71 ARG A N 1
ATOM 541 C CA . ARG A 1 71 ? -13.126 -4.785 9.704 1.00 88.00 71 ARG A CA 1
ATOM 542 C C . ARG A 1 71 ? -12.099 -4.624 8.609 1.00 88.00 71 ARG A C 1
ATOM 544 O O . ARG A 1 71 ? -11.929 -3.542 8.057 1.00 88.00 71 ARG A O 1
ATOM 551 N N . TRP A 1 72 ? -11.482 -5.736 8.251 1.00 88.00 72 TRP A N 1
ATOM 552 C CA . TRP A 1 72 ? -10.502 -5.837 7.182 1.00 88.00 72 TRP A CA 1
ATOM 553 C C . TRP A 1 72 ? -11.146 -6.412 5.913 1.00 88.00 72 TRP A C 1
ATOM 555 O O . TRP A 1 72 ? -11.989 -7.309 5.981 1.00 88.00 72 TRP A O 1
ATOM 565 N N . ARG A 1 73 ? -10.762 -5.888 4.743 1.00 89.12 73 ARG A N 1
ATOM 566 C CA . ARG A 1 73 ? -11.047 -6.508 3.442 1.00 89.12 73 ARG A CA 1
ATOM 567 C C . ARG A 1 73 ? -10.018 -6.129 2.381 1.00 89.12 73 ARG A C 1
ATOM 569 O O . ARG A 1 73 ? -9.550 -4.990 2.332 1.00 89.12 73 ARG A O 1
ATOM 576 N N . THR A 1 74 ? -9.814 -7.023 1.422 1.00 88.38 74 THR A N 1
ATOM 577 C CA . THR A 1 74 ? -9.199 -6.685 0.135 1.00 88.38 74 THR A CA 1
ATOM 578 C C . THR A 1 74 ? -10.209 -5.958 -0.762 1.00 88.38 74 THR A C 1
ATOM 580 O O . THR A 1 74 ? -11.376 -6.345 -0.856 1.00 88.38 74 THR A O 1
ATOM 583 N N . ALA A 1 75 ? -9.770 -4.896 -1.433 1.00 82.50 75 ALA A N 1
ATOM 584 C CA . ALA A 1 75 ? -10.534 -4.157 -2.430 1.00 82.50 75 ALA A CA 1
ATOM 585 C C . ALA A 1 75 ? -9.861 -4.264 -3.811 1.00 82.50 75 ALA A C 1
ATOM 587 O O . ALA A 1 75 ? -8.652 -4.489 -3.891 1.00 82.50 75 ALA A O 1
ATOM 588 N N . PRO A 1 76 ? -10.614 -4.083 -4.912 1.00 78.44 76 PRO A N 1
ATOM 589 C CA . PRO A 1 76 ? -10.021 -4.047 -6.242 1.00 78.44 76 PRO A CA 1
ATOM 590 C C . PRO A 1 76 ? -8.945 -2.952 -6.342 1.00 78.44 76 PRO A C 1
ATOM 592 O O . PRO A 1 76 ? -9.132 -1.876 -5.753 1.00 78.44 76 PRO A O 1
ATOM 595 N N . PRO A 1 77 ? -7.851 -3.188 -7.092 1.00 74.38 77 PRO A N 1
ATOM 596 C CA . PRO A 1 77 ? -6.863 -2.154 -7.363 1.00 74.38 77 PRO A CA 1
ATOM 597 C C . PRO A 1 77 ? -7.520 -0.957 -8.060 1.00 74.38 77 PRO A C 1
ATOM 599 O O . PRO A 1 77 ? -8.486 -1.087 -8.818 1.00 74.38 77 PRO A O 1
ATOM 602 N N . GLY A 1 78 ? -7.009 0.234 -7.766 1.00 68.69 78 GLY A N 1
ATOM 603 C CA . GLY A 1 78 ? -7.487 1.478 -8.346 1.00 68.69 78 GLY A CA 1
ATOM 604 C C . GLY A 1 78 ? -7.308 1.553 -9.868 1.00 68.69 78 GLY A C 1
ATOM 605 O O . GLY A 1 78 ? -6.523 0.811 -10.457 1.00 68.69 78 GLY A O 1
ATOM 606 N N . PRO A 1 79 ? -7.959 2.530 -10.523 1.00 61.59 79 PRO A N 1
ATOM 607 C CA . PRO A 1 79 ? -7.987 2.660 -11.984 1.00 61.59 79 PRO A CA 1
ATOM 608 C C . PRO A 1 79 ? -6.620 2.939 -12.635 1.00 61.59 79 PRO A C 1
ATOM 610 O O . PRO A 1 79 ? -6.534 3.019 -13.856 1.00 61.59 79 PRO A O 1
ATOM 613 N N . ARG A 1 80 ? -5.553 3.134 -11.848 1.00 63.06 80 ARG A N 1
ATOM 614 C CA . ARG A 1 80 ? -4.221 3.502 -12.345 1.00 63.06 80 ARG A CA 1
ATOM 615 C C . ARG A 1 80 ? -3.289 2.316 -12.621 1.00 63.06 80 ARG A C 1
ATOM 617 O O . ARG A 1 80 ? -2.163 2.571 -13.019 1.00 63.06 80 ARG A O 1
ATOM 624 N N . ASN A 1 81 ? -3.721 1.059 -12.469 1.00 62.47 81 ASN A N 1
ATOM 625 C CA . ASN A 1 81 ? -2.951 -0.172 -12.769 1.00 62.47 81 ASN A CA 1
ATOM 626 C C . ASN A 1 81 ? -1.564 -0.314 -12.105 1.00 62.47 81 ASN A C 1
ATOM 628 O O . ASN A 1 81 ? -0.896 -1.317 -12.313 1.00 62.47 81 ASN A O 1
ATOM 632 N N . THR A 1 82 ? -1.125 0.644 -11.291 1.00 77.12 82 THR A N 1
ATOM 633 C CA . THR A 1 82 ? 0.151 0.594 -10.568 1.00 77.12 82 THR A CA 1
ATOM 634 C C . THR A 1 82 ? 0.020 -0.036 -9.183 1.00 77.12 82 THR A C 1
ATOM 636 O O . THR A 1 82 ? 1.001 -0.071 -8.450 1.00 77.12 82 THR A O 1
ATOM 639 N N . GLU A 1 83 ? -1.181 -0.466 -8.789 1.00 83.62 83 GLU A N 1
ATOM 640 C CA . GLU A 1 83 ? -1.463 -1.125 -7.510 1.00 83.62 83 GLU A CA 1
ATOM 641 C C . GLU A 1 83 ? -1.467 -2.648 -7.721 1.00 83.62 83 GLU A C 1
ATOM 643 O O . GLU A 1 83 ? -2.207 -3.149 -8.565 1.00 83.62 83 GLU A O 1
ATOM 648 N N . ILE A 1 84 ? -0.665 -3.375 -6.943 1.00 85.62 84 ILE A N 1
ATOM 649 C CA . ILE A 1 84 ? -0.707 -4.838 -6.831 1.00 85.62 84 ILE A CA 1
ATOM 650 C C . ILE A 1 84 ? -2.013 -5.250 -6.145 1.00 85.62 84 ILE A C 1
ATOM 652 O O . ILE A 1 84 ? -2.775 -6.055 -6.673 1.00 85.62 84 ILE A O 1
ATOM 656 N N . GLU A 1 85 ? -2.276 -4.682 -4.968 1.00 87.88 85 GLU A N 1
ATOM 657 C CA . GLU A 1 85 ? -3.481 -4.935 -4.186 1.00 87.88 85 GLU A CA 1
ATOM 658 C C . GLU A 1 85 ? -3.836 -3.680 -3.384 1.00 87.88 85 GLU A C 1
ATOM 660 O O . GLU A 1 85 ? -2.970 -2.901 -2.966 1.00 87.88 85 GLU A O 1
ATOM 665 N N . ARG A 1 86 ? -5.134 -3.496 -3.163 1.00 89.75 86 ARG A N 1
ATOM 666 C CA . ARG A 1 86 ? -5.655 -2.505 -2.238 1.00 89.75 86 ARG A CA 1
ATOM 667 C C . ARG A 1 86 ? -6.251 -3.210 -1.038 1.00 89.75 86 ARG A C 1
ATOM 669 O O . ARG A 1 86 ? -7.106 -4.081 -1.165 1.00 89.75 86 ARG A O 1
ATOM 676 N N . GLN A 1 87 ? -5.849 -2.756 0.129 1.00 89.88 87 GLN A N 1
ATOM 677 C CA . GLN A 1 87 ? -6.256 -3.295 1.408 1.00 89.88 87 GLN A CA 1
ATOM 678 C C . GLN A 1 87 ? -7.034 -2.220 2.173 1.00 89.88 87 GLN A C 1
ATOM 680 O O . GLN A 1 87 ? -6.666 -1.050 2.120 1.00 89.88 87 GLN A O 1
ATOM 685 N N . GLN A 1 88 ? -8.156 -2.567 2.809 1.00 88.88 88 GLN A N 1
ATOM 686 C CA . GLN A 1 88 ? -9.004 -1.602 3.517 1.00 88.88 88 GLN A CA 1
ATOM 687 C C . GLN A 1 88 ? -9.315 -2.058 4.937 1.00 88.88 88 GLN A C 1
ATOM 689 O O . GLN A 1 88 ? -9.712 -3.203 5.150 1.00 88.88 88 GLN A O 1
ATOM 694 N N . VAL A 1 89 ? -9.208 -1.122 5.876 1.00 88.12 89 VAL A N 1
ATOM 695 C CA . VAL A 1 89 ? -9.648 -1.269 7.264 1.00 88.12 89 VAL A CA 1
ATOM 696 C C . VAL A 1 89 ? -10.768 -0.264 7.507 1.00 88.12 89 VAL A C 1
ATOM 698 O O . VAL A 1 89 ? -10.609 0.920 7.226 1.00 88.12 89 VAL A O 1
ATOM 701 N N . ALA A 1 90 ? -11.916 -0.735 7.976 1.00 85.38 90 ALA A N 1
ATOM 702 C CA . ALA A 1 90 ? -13.072 0.085 8.310 1.00 85.38 90 ALA A CA 1
ATOM 703 C C . ALA A 1 90 ? -13.336 0.012 9.813 1.00 85.38 90 ALA A C 1
ATOM 705 O O . ALA A 1 90 ? -13.258 -1.073 10.388 1.00 85.38 90 ALA A O 1
ATOM 706 N N . MET A 1 91 ? -13.683 1.143 10.420 1.00 81.81 91 MET A N 1
ATOM 707 C CA . MET A 1 91 ? -14.138 1.192 11.808 1.00 81.81 91 MET A CA 1
ATOM 708 C C . MET A 1 91 ? -15.667 1.142 11.846 1.00 81.81 91 MET A C 1
ATOM 710 O O . MET A 1 91 ? -16.335 1.803 11.050 1.00 81.81 91 MET A O 1
ATOM 714 N N . ARG A 1 92 ? -16.225 0.354 12.763 1.00 76.75 92 ARG A N 1
ATOM 715 C CA . ARG A 1 92 ? -17.661 0.227 13.002 1.00 76.75 92 ARG A CA 1
ATOM 716 C C . ARG A 1 92 ? -17.952 0.350 14.492 1.00 76.75 92 ARG A C 1
ATOM 718 O O . ARG A 1 92 ? -17.404 -0.400 15.286 1.00 76.75 92 ARG A O 1
ATOM 725 N N . GLU A 1 93 ? -18.876 1.223 14.867 1.00 67.81 93 GLU A N 1
ATOM 726 C CA . GLU A 1 93 ? -19.425 1.255 16.227 1.00 67.81 93 GLU A CA 1
ATOM 727 C C . GLU A 1 93 ? -20.556 0.212 16.343 1.00 67.81 93 GLU A C 1
ATOM 729 O O . GLU A 1 93 ? -21.486 0.166 15.528 1.00 67.81 93 GLU A O 1
ATOM 734 N N . LEU A 1 94 ? -20.462 -0.686 17.321 1.00 56.47 94 LEU A N 1
ATOM 735 C CA . LEU A 1 94 ? -21.450 -1.726 17.588 1.00 56.47 94 LEU A CA 1
ATOM 736 C C . LEU A 1 94 ? -22.722 -1.084 18.164 1.00 56.47 94 LEU A C 1
ATOM 738 O O . LEU A 1 94 ? -22.686 -0.438 19.205 1.00 56.47 94 LEU A O 1
ATOM 742 N N . GLY A 1 95 ? -23.861 -1.286 17.494 1.00 41.22 95 GLY A N 1
ATOM 743 C CA . GLY A 1 95 ? -25.162 -0.748 17.919 1.00 41.22 95 GLY A CA 1
ATOM 744 C C . GLY A 1 95 ? -25.676 0.452 17.116 1.00 41.22 95 GLY A C 1
ATOM 745 O O . GLY A 1 95 ? -26.817 0.855 17.328 1.00 41.22 95 GLY A O 1
ATOM 746 N N . PHE A 1 96 ? -24.901 0.967 16.154 1.00 49.19 96 PHE A N 1
ATOM 747 C CA . PHE A 1 96 ? -25.329 2.005 15.207 1.00 49.19 96 PHE A CA 1
ATOM 748 C C . PHE A 1 96 ? -25.401 1.461 13.767 1.00 49.19 96 PHE A C 1
ATOM 750 O O . PHE A 1 96 ? -24.734 0.477 13.422 1.00 49.19 96 PHE A O 1
ATOM 757 N N . GLU A 1 97 ? -26.253 2.061 12.923 1.00 44.84 97 GLU A N 1
ATOM 758 C CA . GLU A 1 97 ? -26.266 1.772 11.482 1.00 44.84 97 GLU A CA 1
ATOM 759 C C . GLU A 1 97 ? -24.898 2.106 10.884 1.00 44.84 97 GLU A C 1
ATOM 761 O O . GLU A 1 97 ? -24.297 3.107 11.261 1.00 44.84 97 GLU A O 1
ATOM 766 N N . ASP A 1 98 ? -24.422 1.261 9.961 1.00 49.22 98 ASP A N 1
ATOM 767 C CA . ASP A 1 98 ? -23.177 1.434 9.200 1.00 49.22 98 ASP A CA 1
ATOM 768 C C . ASP A 1 98 ? -23.127 2.870 8.631 1.00 49.22 98 ASP A C 1
ATOM 770 O O . ASP A 1 98 ? -23.681 3.157 7.568 1.00 49.22 98 ASP A O 1
ATOM 774 N N . THR A 1 99 ? -22.491 3.811 9.343 1.00 47.50 99 THR A N 1
ATOM 775 C CA . THR A 1 99 ? -22.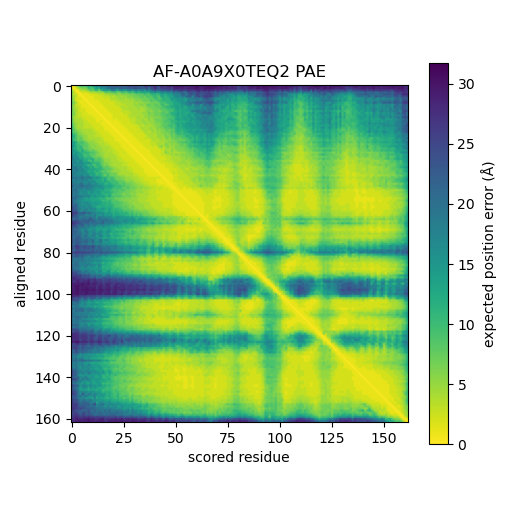484 5.240 8.965 1.00 47.50 99 THR A CA 1
ATOM 776 C C . THR A 1 99 ? -21.718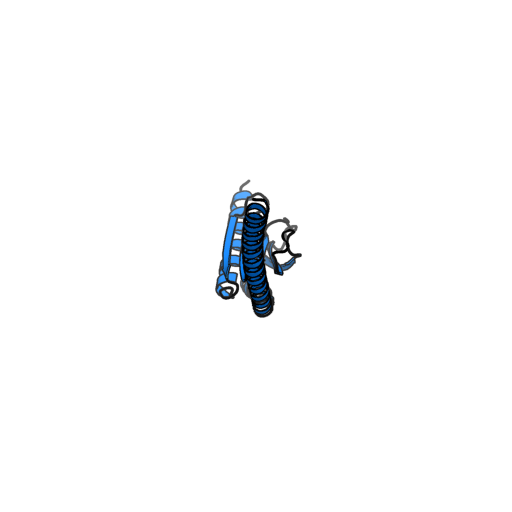 5.474 7.662 1.00 47.50 99 THR A C 1
ATOM 778 O O . THR A 1 99 ? -21.890 6.508 7.002 1.00 47.50 99 THR A O 1
ATOM 781 N N . GLY A 1 100 ? -20.965 4.456 7.239 1.00 47.62 100 GLY A N 1
ATOM 782 C CA . GLY A 1 100 ? -20.677 4.158 5.848 1.00 47.62 100 GLY A CA 1
ATOM 783 C C . GLY A 1 100 ? -19.344 4.672 5.331 1.00 47.62 100 GLY A C 1
ATOM 784 O O . GLY A 1 100 ? -19.060 4.407 4.162 1.00 47.62 100 GLY A O 1
ATOM 785 N N . LEU A 1 101 ? -18.520 5.380 6.115 1.00 50.22 101 LEU A N 1
ATOM 786 C CA . LEU A 1 101 ? -17.490 6.215 5.487 1.00 50.22 101 LEU A CA 1
ATOM 787 C C . LEU A 1 101 ? -16.079 6.272 6.072 1.00 50.22 101 LEU A C 1
ATOM 789 O O . LEU A 1 101 ? -15.195 6.703 5.332 1.00 50.22 101 LEU A O 1
ATOM 793 N N . ASP A 1 102 ? -15.801 5.752 7.260 1.00 63.66 102 ASP A N 1
ATOM 794 C CA . ASP A 1 102 ? -14.441 5.871 7.792 1.00 63.66 102 ASP A CA 1
ATOM 795 C C . ASP A 1 102 ? -13.648 4.609 7.449 1.00 63.66 102 ASP A C 1
ATOM 797 O O . ASP A 1 102 ? -13.824 3.533 8.030 1.00 63.66 102 ASP A O 1
ATOM 801 N N . LYS A 1 103 ? -12.824 4.716 6.400 1.00 77.38 103 LYS A N 1
ATOM 802 C CA . LYS A 1 103 ? -11.976 3.622 5.919 1.00 77.38 103 LYS A CA 1
ATOM 803 C C . LYS A 1 103 ? -10.550 4.105 5.741 1.00 77.38 103 LYS A C 1
ATOM 805 O O . LYS A 1 103 ? -10.296 5.033 4.974 1.00 77.38 103 LYS A O 1
ATOM 810 N N . MET A 1 104 ? -9.621 3.397 6.362 1.00 88.00 104 MET A N 1
ATOM 811 C CA . MET A 1 104 ? -8.220 3.438 5.989 1.00 88.00 104 MET A CA 1
ATOM 812 C C . MET A 1 104 ? -7.991 2.525 4.789 1.00 88.00 104 MET A C 1
ATOM 814 O O . MET A 1 104 ? -8.489 1.401 4.735 1.00 88.00 104 MET A O 1
ATOM 818 N N . SER A 1 105 ? -7.250 3.016 3.804 1.00 89.19 105 SER A N 1
ATOM 819 C CA . SER A 1 105 ? -6.829 2.258 2.634 1.00 89.19 105 SER A CA 1
ATOM 820 C C . SER A 1 105 ? -5.308 2.197 2.577 1.00 89.19 105 SER A C 1
ATOM 822 O O . SER A 1 105 ? -4.631 3.215 2.691 1.00 89.19 105 SER A O 1
ATOM 824 N N . LEU A 1 106 ? -4.791 0.995 2.358 1.00 90.00 106 LEU A N 1
ATOM 825 C CA . LEU A 1 106 ? -3.390 0.694 2.116 1.00 90.00 106 LEU A CA 1
ATOM 826 C C . LEU A 1 106 ? -3.251 0.292 0.646 1.00 90.00 106 LEU A C 1
ATOM 828 O O . LEU A 1 106 ? -3.923 -0.627 0.170 1.00 90.00 106 LEU A O 1
ATOM 832 N N . LEU A 1 107 ? -2.414 1.015 -0.086 1.00 91.44 107 LEU A N 1
ATOM 833 C CA . LEU A 1 107 ? -2.119 0.782 -1.493 1.00 91.44 107 LEU A CA 1
ATOM 834 C C . LEU A 1 107 ? -0.743 0.151 -1.610 1.00 91.44 107 LEU A C 1
ATOM 836 O O . LEU A 1 107 ? 0.252 0.808 -1.304 1.00 91.44 107 LEU A O 1
ATOM 840 N N . PHE A 1 108 ? -0.681 -1.081 -2.100 1.00 90.44 108 PHE A N 1
ATOM 841 C CA . PHE A 1 108 ? 0.580 -1.744 -2.405 1.00 90.44 108 PHE A CA 1
ATOM 842 C C . PHE A 1 108 ? 0.908 -1.51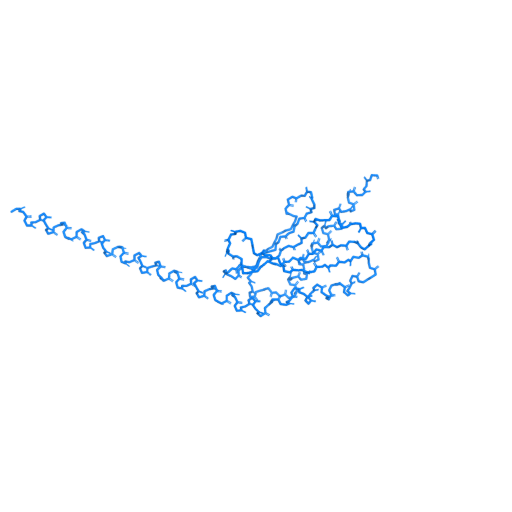2 -3.872 1.00 90.44 108 PHE A C 1
ATOM 844 O O . PHE A 1 108 ? 0.226 -2.023 -4.754 1.00 90.44 108 PHE A O 1
ATOM 851 N N . GLY A 1 109 ? 1.917 -0.693 -4.144 1.00 89.62 109 GLY A N 1
ATOM 852 C CA . GLY A 1 109 ? 2.334 -0.334 -5.492 1.00 89.62 109 GLY A CA 1
ATOM 853 C C . GLY A 1 109 ? 3.282 -1.355 -6.114 1.00 89.62 109 GLY A C 1
ATOM 854 O O . GLY A 1 109 ? 4.108 -1.956 -5.428 1.00 89.62 109 GLY A O 1
ATOM 855 N N . GLU A 1 110 ? 3.240 -1.486 -7.439 1.00 87.31 110 GLU A N 1
ATOM 856 C CA . GLU A 1 110 ? 4.141 -2.373 -8.182 1.00 87.31 110 GLU A CA 1
ATOM 857 C C . GLU A 1 110 ? 5.625 -1.976 -8.067 1.00 87.31 110 GLU A C 1
ATOM 859 O O . GLU A 1 110 ? 6.498 -2.789 -8.331 1.00 87.31 110 GLU A O 1
ATOM 864 N N . THR A 1 111 ? 5.935 -0.749 -7.642 1.00 85.69 111 THR A N 1
ATOM 865 C CA . THR A 1 111 ? 7.310 -0.271 -7.396 1.00 85.69 111 THR A CA 1
ATOM 866 C C . THR A 1 111 ? 7.807 -0.557 -5.971 1.00 85.69 111 THR A C 1
ATOM 868 O O . THR A 1 111 ? 8.842 -0.036 -5.543 1.00 85.69 111 THR A O 1
ATOM 871 N N . GLY A 1 112 ? 7.044 -1.322 -5.182 1.00 87.19 112 GLY A N 1
ATOM 872 C CA . GLY A 1 112 ? 7.335 -1.605 -3.774 1.00 87.19 112 GLY A CA 1
ATOM 873 C C . GLY A 1 112 ? 7.025 -0.443 -2.827 1.00 87.19 112 GLY A C 1
ATOM 874 O O . GLY A 1 112 ? 7.467 -0.457 -1.682 1.00 87.19 112 GLY A O 1
ATOM 875 N N . LYS A 1 113 ? 6.297 0.584 -3.284 1.00 91.12 113 LYS A N 1
ATOM 876 C CA . LYS A 1 113 ? 5.779 1.653 -2.419 1.00 91.12 113 LYS A CA 1
ATOM 877 C C . LYS A 1 113 ? 4.486 1.192 -1.750 1.00 91.12 113 LYS A C 1
ATOM 879 O O . LYS A 1 113 ? 3.581 0.745 -2.447 1.00 91.12 113 LYS A O 1
ATOM 884 N N . VAL A 1 114 ? 4.372 1.368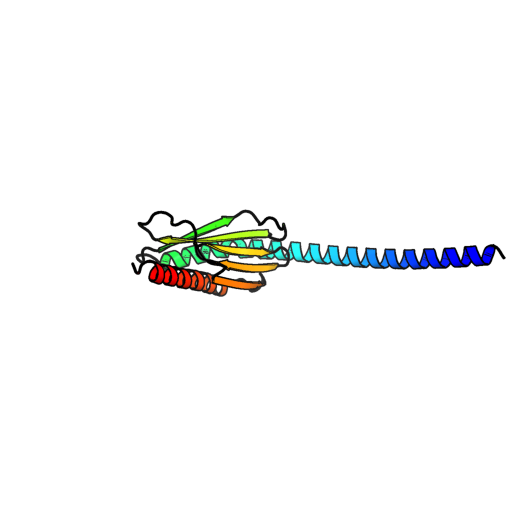 -0.438 1.00 91.81 114 VAL A N 1
ATOM 885 C CA . VAL A 1 114 ? 3.110 1.222 0.296 1.00 91.81 114 VAL A CA 1
ATOM 886 C C . VAL A 1 114 ? 2.616 2.614 0.659 1.00 91.81 114 VAL A C 1
ATOM 888 O O . VAL A 1 114 ? 3.383 3.441 1.143 1.00 91.81 114 VAL A O 1
ATOM 891 N N . THR A 1 115 ? 1.359 2.924 0.353 1.00 90.94 115 THR A N 1
ATOM 892 C CA . THR A 1 115 ? 0.752 4.221 0.687 1.00 90.94 115 THR A CA 1
ATOM 893 C C . THR A 1 115 ? -0.502 4.007 1.509 1.00 90.94 115 THR A C 1
ATOM 895 O O . THR A 1 115 ? -1.423 3.327 1.070 1.00 90.94 115 THR A O 1
ATOM 898 N N . MET A 1 116 ? -0.543 4.618 2.681 1.00 90.62 116 MET A N 1
ATOM 899 C CA . MET A 1 116 ? -1.702 4.680 3.549 1.00 90.62 116 MET A CA 1
ATOM 900 C C . MET A 1 116 ? -2.438 6.002 3.324 1.00 90.62 116 MET A C 1
ATOM 902 O O . MET A 1 116 ? -1.817 7.061 3.211 1.00 90.62 116 MET A O 1
ATOM 906 N N . PHE A 1 117 ? -3.765 5.942 3.259 1.00 87.69 117 PHE A N 1
ATOM 907 C CA . PHE A 1 117 ? -4.622 7.118 3.357 1.00 87.69 117 PHE A CA 1
ATOM 908 C C . PHE A 1 117 ? -5.912 6.785 4.101 1.00 87.69 117 PHE A C 1
ATOM 910 O O . PHE A 1 117 ? -6.498 5.717 3.908 1.00 87.69 117 PHE A O 1
ATOM 917 N N . PHE A 1 118 ? -6.398 7.724 4.903 1.00 83.50 118 PHE A N 1
ATOM 918 C CA . PHE A 1 118 ? -7.735 7.665 5.481 1.00 83.50 118 PHE A CA 1
ATOM 919 C C . PHE A 1 118 ? -8.352 9.058 5.547 1.00 83.50 118 PHE A C 1
ATOM 921 O O . PHE A 1 118 ? -7.663 10.076 5.571 1.00 83.50 118 PHE A O 1
ATOM 928 N N . GLY A 1 119 ? -9.675 9.105 5.561 1.00 72.12 119 GLY A N 1
ATOM 929 C CA . GLY A 1 119 ? -10.449 10.325 5.730 1.00 72.12 119 GLY A CA 1
ATOM 930 C C . GLY A 1 119 ? -11.764 10.001 6.415 1.00 72.12 119 GLY A C 1
ATOM 931 O O . GLY A 1 119 ? -12.080 8.828 6.621 1.00 72.12 119 GLY A O 1
ATOM 932 N N . THR A 1 120 ? -12.505 11.048 6.753 1.00 67.06 120 THR A N 1
ATOM 933 C CA . THR A 1 120 ? -13.846 10.908 7.317 1.00 67.06 120 THR A CA 1
ATOM 934 C C . THR A 1 120 ? -14.901 11.002 6.218 1.00 67.06 120 THR A C 1
ATOM 936 O O . THR A 1 120 ? -14.622 11.464 5.107 1.00 67.06 120 THR A O 1
ATOM 939 N N . LYS A 1 121 ? -16.153 10.665 6.545 1.00 60.00 121 LYS A N 1
ATOM 940 C CA . LYS A 1 121 ? -17.340 10.890 5.690 1.00 60.00 121 LYS A CA 1
ATOM 941 C C . LYS A 1 121 ? -17.405 12.227 4.959 1.00 60.00 121 LYS A C 1
ATOM 943 O O . LYS A 1 121 ? -17.952 12.292 3.859 1.00 60.00 121 LYS A O 1
ATOM 948 N N . ASN A 1 122 ? -16.878 13.281 5.575 1.00 57.94 122 ASN A N 1
ATOM 949 C CA . ASN A 1 122 ? -17.129 14.660 5.176 1.00 57.94 122 ASN A CA 1
ATOM 950 C C . ASN A 1 122 ? -15.852 15.470 4.889 1.00 57.94 122 ASN A C 1
ATOM 952 O O . ASN A 1 122 ? -15.960 16.673 4.651 1.00 57.94 122 ASN A O 1
ATOM 956 N N . GLN A 1 123 ? -14.653 14.874 4.931 1.00 58.75 123 GLN A N 1
ATOM 957 C CA . GLN A 1 123 ? -13.390 15.611 4.765 1.00 58.75 123 GLN A CA 1
ATOM 958 C C . GLN A 1 123 ? -12.421 14.976 3.759 1.00 58.75 123 GLN A C 1
ATOM 960 O O . GLN A 1 123 ? -12.435 13.773 3.502 1.00 58.75 123 GLN A O 1
ATOM 965 N N . HIS A 1 124 ? -11.551 15.834 3.206 1.00 59.16 124 HIS A N 1
ATOM 966 C CA . HIS A 1 124 ? -10.286 15.461 2.558 1.00 59.16 124 HIS A CA 1
ATOM 967 C C . HIS A 1 124 ? -9.462 14.512 3.456 1.00 59.16 124 HIS A C 1
ATOM 969 O O . HIS A 1 124 ? -9.724 14.473 4.659 1.00 59.16 124 HIS A O 1
ATOM 975 N N . PRO A 1 125 ? -8.495 13.740 2.910 1.00 68.56 125 PRO A N 1
ATOM 976 C CA . PRO A 1 125 ? -7.741 12.766 3.701 1.00 68.56 125 PRO A CA 1
ATOM 977 C C . PRO A 1 125 ? -7.188 13.412 4.974 1.00 68.56 125 PRO A C 1
ATOM 979 O O . PRO A 1 125 ? -6.476 14.413 4.909 1.00 68.56 125 PRO A O 1
ATOM 982 N N . ALA A 1 126 ? -7.581 12.854 6.117 1.00 68.38 126 ALA A N 1
ATOM 983 C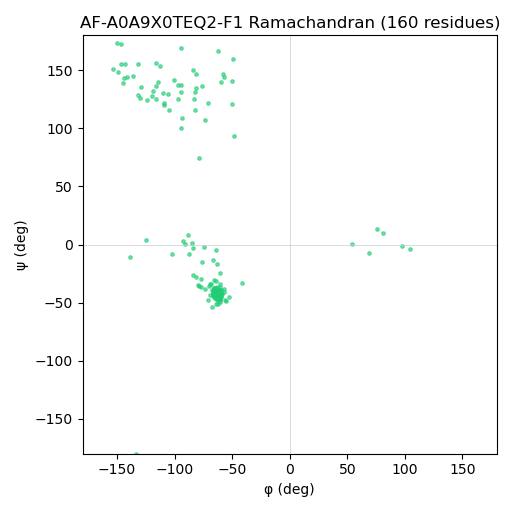 CA . ALA A 1 126 ? -7.184 13.319 7.438 1.00 68.38 126 ALA A CA 1
ATOM 984 C C . ALA A 1 126 ? -5.820 12.739 7.837 1.00 68.38 126 ALA A C 1
ATOM 986 O O . ALA A 1 126 ? -5.080 13.376 8.580 1.00 68.38 126 ALA A O 1
ATOM 987 N N . GLY A 1 127 ? -5.467 11.578 7.277 1.00 75.19 127 GLY A N 1
ATOM 988 C CA . GLY A 1 127 ? -4.151 10.972 7.414 1.00 75.19 127 GLY A CA 1
ATOM 989 C C . GLY A 1 127 ? -3.628 10.434 6.090 1.00 75.19 127 GLY A C 1
ATOM 990 O O . GLY A 1 127 ? -4.380 9.938 5.242 1.00 75.19 127 GLY A O 1
ATOM 991 N N . GLN A 1 128 ? -2.314 10.549 5.923 1.00 86.56 128 GLN A N 1
ATOM 992 C CA . GLN A 1 128 ? -1.561 9.994 4.810 1.00 86.56 128 GLN A CA 1
ATOM 993 C C . GLN A 1 128 ? -0.193 9.542 5.320 1.00 86.56 128 GLN A C 1
ATOM 995 O O . GLN A 1 128 ? 0.442 10.248 6.100 1.00 86.56 128 GLN A O 1
ATOM 1000 N N . GLY A 1 129 ? 0.268 8.390 4.848 1.00 87.50 129 GLY A N 1
ATOM 1001 C CA . GLY A 1 129 ? 1.609 7.889 5.122 1.00 87.50 129 GLY A CA 1
ATOM 1002 C C . GLY A 1 129 ? 2.149 7.102 3.941 1.00 87.50 129 GLY A C 1
ATOM 1003 O O . GLY A 1 129 ? 1.387 6.568 3.131 1.00 87.50 129 GLY A O 1
ATOM 1004 N N . ASP A 1 130 ? 3.465 7.030 3.823 1.00 92.94 130 ASP A N 1
ATOM 1005 C CA . ASP A 1 130 ? 4.122 6.178 2.849 1.00 92.94 130 ASP A CA 1
ATOM 1006 C C . ASP A 1 130 ? 5.378 5.520 3.410 1.00 92.94 130 ASP A C 1
ATOM 1008 O O . ASP A 1 130 ? 6.108 6.102 4.203 1.00 92.94 130 ASP A O 1
ATOM 1012 N N . CYS A 1 131 ? 5.616 4.282 2.984 1.00 92.25 131 CYS A N 1
ATOM 1013 C CA . CYS A 1 131 ? 6.837 3.548 3.290 1.00 92.25 131 CYS A CA 1
ATOM 1014 C C . CYS A 1 131 ? 7.230 2.631 2.127 1.00 92.25 131 CYS A C 1
ATOM 1016 O O . CYS A 1 131 ? 6.499 2.480 1.132 1.00 92.25 131 CYS A O 1
ATOM 1018 N N . ARG A 1 132 ? 8.409 2.016 2.228 1.00 92.69 132 ARG A N 1
ATOM 1019 C CA . ARG A 1 132 ? 8.788 0.899 1.359 1.00 92.69 132 ARG A CA 1
ATOM 1020 C C . ARG A 1 132 ? 8.168 -0.391 1.887 1.00 92.69 132 ARG A C 1
ATOM 1022 O O . ARG A 1 132 ? 8.058 -0.594 3.087 1.00 92.69 132 ARG A O 1
ATOM 1029 N N . ILE A 1 133 ? 7.811 -1.307 0.991 1.00 90.56 133 ILE A N 1
ATOM 1030 C CA . I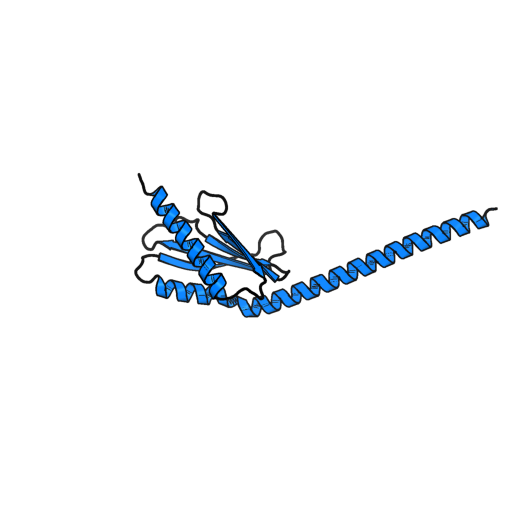LE A 1 133 ? 7.249 -2.616 1.365 1.00 90.56 133 ILE A CA 1
ATOM 1031 C C . ILE A 1 133 ? 8.206 -3.455 2.230 1.00 90.56 133 ILE A C 1
ATOM 1033 O O . ILE A 1 133 ? 7.766 -4.293 3.011 1.00 90.56 133 ILE A O 1
ATOM 1037 N N . GLU A 1 134 ? 9.508 -3.187 2.129 1.00 90.06 134 GLU A N 1
ATOM 1038 C CA . GLU A 1 134 ? 10.566 -3.757 2.973 1.00 90.06 134 GLU A CA 1
ATOM 1039 C C . GLU A 1 134 ? 10.444 -3.302 4.436 1.00 90.06 134 GLU A C 1
ATOM 1041 O O . GLU A 1 134 ? 10.655 -4.092 5.353 1.00 90.06 134 GLU A O 1
ATOM 1046 N N . GLU A 1 135 ? 10.044 -2.046 4.638 1.00 91.19 135 GLU A N 1
ATOM 1047 C CA . GLU A 1 135 ? 9.834 -1.392 5.936 1.00 91.19 135 GLU A CA 1
ATOM 1048 C C . GLU A 1 135 ? 8.409 -1.616 6.463 1.00 91.19 135 GLU A C 1
ATOM 1050 O O . GLU A 1 135 ? 8.089 -1.246 7.587 1.00 91.19 135 GLU A O 1
ATOM 1055 N N . PHE A 1 136 ? 7.522 -2.201 5.652 1.00 93.25 136 PHE A N 1
ATOM 1056 C CA . PHE A 1 136 ? 6.149 -2.466 6.056 1.00 93.25 136 PHE A CA 1
ATOM 1057 C C . PHE A 1 136 ? 6.106 -3.640 7.038 1.00 93.25 136 PHE A C 1
ATOM 1059 O O . PHE A 1 136 ? 6.296 -4.808 6.670 1.00 93.25 136 PHE A O 1
ATOM 1066 N N . ASP A 1 137 ? 5.862 -3.327 8.305 1.00 94.25 137 ASP A N 1
ATOM 1067 C CA . ASP A 1 137 ? 5.812 -4.278 9.406 1.00 94.25 137 ASP A CA 1
ATOM 1068 C C . ASP A 1 137 ? 4.588 -4.065 10.315 1.00 94.25 137 ASP A C 1
ATOM 1070 O O . ASP A 1 137 ? 3.707 -3.244 10.046 1.00 94.25 137 ASP A O 1
ATOM 1074 N N . ALA A 1 138 ? 4.484 -4.905 11.350 1.00 94.94 138 ALA A N 1
ATOM 1075 C CA . ALA A 1 138 ? 3.341 -4.900 12.254 1.00 94.94 138 ALA A CA 1
ATOM 1076 C C . ALA A 1 138 ? 3.251 -3.599 13.060 1.00 94.94 138 ALA A C 1
ATOM 1078 O O . ALA A 1 138 ? 2.147 -3.113 13.283 1.00 94.94 138 ALA A O 1
ATOM 1079 N N . GLU A 1 139 ? 4.390 -3.043 13.478 1.00 94.31 139 GLU A N 1
ATOM 1080 C CA . GLU A 1 139 ? 4.454 -1.850 14.323 1.00 94.31 139 GLU A CA 1
ATOM 1081 C C . GLU A 1 139 ? 4.026 -0.611 13.534 1.00 94.31 139 GLU A C 1
ATOM 1083 O O . GLU A 1 139 ? 3.135 0.122 13.969 1.00 94.31 139 GLU A O 1
ATOM 1088 N N . GLN A 1 140 ? 4.567 -0.434 12.325 1.00 93.00 140 GLN A N 1
ATOM 1089 C CA . GLN A 1 140 ? 4.195 0.663 11.437 1.00 93.00 140 GLN A CA 1
ATOM 1090 C C . GLN A 1 140 ? 2.715 0.601 11.049 1.00 93.00 140 GLN A C 1
ATOM 1092 O O . GLN A 1 140 ? 2.031 1.629 11.030 1.00 93.00 140 GLN A O 1
ATOM 1097 N N . LEU A 1 141 ? 2.208 -0.599 10.749 1.00 94.19 141 LEU A N 1
ATOM 1098 C CA . LEU A 1 141 ? 0.799 -0.790 10.428 1.00 94.19 141 LEU A CA 1
ATOM 1099 C C . LEU A 1 141 ? -0.101 -0.521 11.640 1.00 94.19 141 LEU A C 1
ATOM 1101 O O . LEU A 1 141 ? -1.141 0.121 11.500 1.00 94.19 141 LEU A O 1
ATOM 1105 N N . GLN A 1 142 ? 0.285 -1.006 12.820 1.00 94.62 142 GLN A N 1
ATOM 1106 C CA . GLN A 1 142 ? -0.462 -0.779 14.050 1.00 94.62 142 GLN A CA 1
ATOM 1107 C C . GLN A 1 142 ? -0.545 0.716 14.367 1.00 94.62 142 GLN A C 1
ATOM 1109 O O . GLN A 1 142 ? -1.639 1.199 14.644 1.00 94.62 142 GLN A O 1
ATOM 1114 N N . ALA A 1 143 ? 0.565 1.453 14.254 1.00 92.88 143 ALA A N 1
ATOM 1115 C CA . ALA A 1 143 ? 0.585 2.903 14.436 1.00 92.88 143 ALA A CA 1
ATOM 1116 C C . ALA A 1 143 ? -0.409 3.607 13.495 1.00 92.88 143 ALA A C 1
ATOM 1118 O O . ALA A 1 143 ? -1.253 4.370 13.953 1.00 92.88 143 ALA A O 1
ATOM 1119 N N . TRP A 1 144 ? -0.403 3.266 12.201 1.00 92.50 144 TRP A N 1
ATOM 1120 C CA . TRP A 1 144 ? -1.349 3.841 11.238 1.00 92.50 144 TRP A CA 1
ATOM 1121 C C . TRP A 1 144 ? -2.817 3.531 11.550 1.00 92.50 144 TRP A C 1
ATOM 1123 O O . TRP A 1 144 ? -3.676 4.395 11.369 1.00 92.50 144 TRP A O 1
ATOM 1133 N N . ILE A 1 145 ? -3.129 2.313 12.006 1.00 91.12 145 ILE A N 1
ATOM 1134 C CA . ILE A 1 145 ? -4.502 1.953 12.389 1.00 91.12 145 ILE A CA 1
ATOM 1135 C C . ILE A 1 145 ? -4.933 2.733 13.637 1.00 91.12 145 ILE A C 1
ATOM 1137 O O . ILE A 1 145 ? -6.079 3.175 13.702 1.00 91.12 145 ILE A O 1
ATOM 1141 N N . LEU A 1 146 ? -4.038 2.926 14.608 1.00 90.50 146 LEU A N 1
ATOM 1142 C CA . LEU A 1 146 ? -4.330 3.705 15.812 1.00 90.50 146 LEU A CA 1
ATOM 1143 C C . LEU A 1 146 ? -4.567 5.187 15.484 1.00 90.50 146 LEU A C 1
ATOM 1145 O O . LEU A 1 146 ? -5.581 5.723 15.925 1.00 90.50 146 LEU A O 1
ATOM 1149 N N . ASP A 1 147 ? -3.733 5.802 14.637 1.00 88.75 147 ASP A N 1
ATOM 1150 C CA . ASP A 1 147 ? -3.934 7.180 14.150 1.00 88.75 147 ASP A CA 1
ATOM 1151 C C . ASP A 1 147 ? -5.303 7.339 13.462 1.00 88.75 147 ASP A C 1
ATOM 1153 O O . ASP A 1 147 ? -6.019 8.333 13.640 1.00 88.75 147 ASP A O 1
ATOM 1157 N N . PHE A 1 148 ? -5.688 6.333 12.668 1.00 87.56 148 PHE A N 1
ATOM 1158 C CA . PHE A 1 148 ? -6.994 6.266 12.021 1.00 87.56 148 PHE A CA 1
ATOM 1159 C C . PHE A 1 148 ? -8.138 6.198 13.043 1.00 87.56 148 PHE A C 1
ATOM 1161 O O . PHE A 1 148 ? -9.111 6.943 12.905 1.00 87.56 148 PHE A O 1
ATOM 1168 N N . ILE A 1 149 ? -8.041 5.347 14.066 1.00 85.69 149 ILE A N 1
ATOM 1169 C CA . ILE A 1 149 ? -9.066 5.233 15.116 1.00 85.69 149 ILE A CA 1
ATOM 1170 C C . ILE A 1 149 ? -9.193 6.552 15.881 1.00 85.69 149 ILE A C 1
ATOM 1172 O O . ILE A 1 149 ? -10.300 7.079 15.993 1.00 85.69 149 ILE A O 1
ATOM 1176 N N . GLU A 1 150 ? -8.074 7.107 16.354 1.00 84.81 150 GLU A N 1
ATOM 1177 C CA . GLU A 1 150 ? -8.039 8.353 17.127 1.00 84.81 150 GLU A CA 1
ATOM 1178 C C . GLU A 1 150 ? -8.725 9.488 16.364 1.00 84.81 150 GLU A C 1
ATOM 1180 O O . GLU A 1 150 ? -9.640 10.127 16.882 1.00 84.81 150 GLU A O 1
ATOM 1185 N N . THR A 1 151 ? -8.371 9.668 15.089 1.00 80.38 151 THR A N 1
ATOM 1186 C CA . THR A 1 151 ? -8.941 10.731 14.254 1.00 80.38 151 THR A CA 1
ATOM 1187 C C . THR A 1 151 ? -10.462 10.620 14.105 1.00 80.38 151 THR A C 1
ATOM 1189 O O . THR A 1 151 ? -11.160 11.638 14.108 1.00 80.38 151 THR A O 1
ATOM 1192 N N . ASN A 1 152 ? -10.999 9.404 13.963 1.00 77.56 152 ASN A N 1
ATOM 1193 C CA . ASN A 1 152 ? -12.438 9.210 13.763 1.00 77.56 152 ASN A CA 1
ATOM 1194 C C . ASN A 1 152 ? -13.232 9.313 15.068 1.00 77.56 152 ASN A C 1
ATOM 1196 O O . ASN A 1 152 ? -14.315 9.900 15.068 1.00 77.56 152 ASN A O 1
ATOM 1200 N N . VAL A 1 153 ? -12.678 8.840 16.187 1.00 78.38 153 VAL A N 1
ATOM 1201 C CA . VAL A 1 153 ? -13.269 9.057 17.518 1.00 78.38 153 VAL A CA 1
ATOM 1202 C C . VAL A 1 153 ? -13.346 10.556 17.830 1.00 78.38 153 VAL A C 1
ATOM 1204 O O . VAL A 1 153 ? -14.402 11.056 18.226 1.00 78.38 153 VAL A O 1
ATOM 1207 N N . ASP A 1 154 ? -12.267 11.298 17.573 1.00 75.25 154 ASP A N 1
ATOM 1208 C CA . ASP A 1 154 ? -12.222 12.754 17.736 1.00 75.25 154 ASP A CA 1
ATOM 1209 C C . ASP A 1 154 ? -13.244 13.478 16.851 1.00 75.25 154 ASP A C 1
ATOM 1211 O O . ASP A 1 154 ? -13.860 14.467 17.268 1.00 75.25 154 ASP A O 1
ATOM 1215 N N . HIS A 1 155 ? -13.428 13.005 15.616 1.00 73.50 155 HIS A N 1
ATOM 1216 C CA . HIS A 1 155 ? -14.402 13.566 14.688 1.00 73.50 155 HIS A CA 1
ATOM 1217 C C . HIS A 1 155 ? -15.837 13.382 15.197 1.00 73.50 155 HIS A C 1
ATOM 1219 O O . HIS A 1 155 ? -16.570 14.368 15.299 1.00 73.50 155 HIS A O 1
ATOM 1225 N N . GLU A 1 156 ? -16.218 12.157 15.568 1.00 72.31 156 GLU A N 1
ATOM 1226 C CA . GLU A 1 156 ? -17.541 11.833 16.121 1.00 72.31 156 GLU A CA 1
ATOM 1227 C C . GLU A 1 156 ? -17.838 12.633 17.400 1.00 72.31 156 GLU A C 1
ATOM 1229 O O . GLU A 1 156 ? -18.924 13.201 17.557 1.00 72.31 156 GLU A O 1
ATOM 1234 N N . ALA A 1 157 ? -16.856 12.772 18.297 1.00 70.38 157 ALA A N 1
ATOM 1235 C CA . ALA A 1 157 ? -17.007 13.566 19.515 1.00 70.38 157 ALA A CA 1
ATOM 1236 C C . ALA A 1 157 ? -17.311 15.051 19.227 1.00 70.38 157 ALA A C 1
ATOM 1238 O O . ALA A 1 157 ? -18.056 15.698 19.971 1.00 70.38 157 ALA A O 1
ATOM 1239 N N . ARG A 1 158 ? -16.754 15.609 18.142 1.00 69.31 158 ARG A N 1
ATOM 1240 C CA . ARG A 1 158 ? -17.006 16.998 17.723 1.00 69.31 158 ARG A CA 1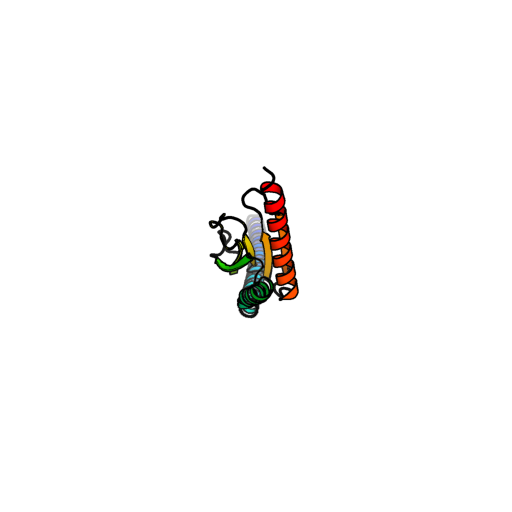
ATOM 1241 C C . ARG A 1 158 ? -18.359 17.167 17.037 1.00 69.31 158 ARG A C 1
ATOM 1243 O O . ARG A 1 158 ? -18.989 18.207 17.222 1.00 69.31 158 ARG A O 1
ATOM 1250 N N . THR A 1 159 ? -18.805 16.190 16.251 1.00 69.25 159 THR A N 1
ATOM 1251 C CA . THR A 1 159 ? -20.047 16.286 15.466 1.00 69.25 159 THR A CA 1
ATOM 1252 C C . THR A 1 159 ? -21.305 15.987 16.285 1.00 69.25 159 THR A C 1
ATOM 1254 O O . THR A 1 159 ? -22.345 16.578 16.004 1.00 69.25 159 THR A O 1
ATOM 1257 N N . ARG A 1 160 ? -21.220 15.162 17.341 1.00 64.19 160 ARG A N 1
ATOM 1258 C CA . ARG A 1 160 ? -22.344 14.842 18.252 1.00 64.19 160 ARG A CA 1
ATOM 1259 C C . ARG A 1 160 ? -22.726 15.961 19.241 1.00 64.19 160 ARG A C 1
ATOM 1261 O O . ARG A 1 160 ? -23.678 15.794 19.996 1.00 64.19 160 ARG A O 1
ATOM 1268 N N . ARG A 1 161 ? -22.029 17.107 19.266 1.00 52.75 161 ARG A N 1
ATOM 1269 C CA . ARG A 1 161 ? -22.413 18.280 20.084 1.00 52.75 161 ARG A CA 1
ATOM 1270 C C . ARG A 1 161 ? -23.554 19.077 19.433 1.00 52.75 161 ARG A C 1
ATOM 1272 O O . ARG A 1 161 ? -23.294 20.164 18.926 1.00 52.75 161 ARG A O 1
ATOM 1279 N N . TRP A 1 162 ? -24.784 18.564 19.474 1.00 39.88 162 TRP A N 1
ATOM 1280 C CA . TRP A 1 162 ? -26.017 19.326 19.216 1.00 39.88 162 TRP A CA 1
ATOM 1281 C C . TRP A 1 162 ? -27.165 18.803 20.076 1.00 39.88 162 TRP A C 1
ATOM 1283 O O . TRP A 1 162 ? -27.454 17.591 19.990 1.00 39.88 162 TRP A O 1
#

Radius of gyration: 25.41 Å; Cα contacts (8 Å, |Δi|>4): 201; chains: 1; bounding box: 56×32×83 Å

Nearest PDB structures (foldseek):
  8t1i-assembly1_L  TM=4.640E-01  e=6.961E-02  Mus musculus
  8t9d-assembly1_L  TM=4.496E-01  e=5.403E-01  Homo sapiens
  6w1s-assembly1_L  TM=3.985E-01  e=5.738E-01  Mus musculus
  8t1l-assembly1_L  TM=3.667E-01  e=1.916E+00  Mus musculus
  8kbx-assembly1_A  TM=4.487E-01  e=2.035E+00  Homo sapiens

Secondary structure (DSSP, 8-state):
--HHHHHHHHHHHHHHHHHHHHHHHHHHHHHHHHHHHHHHHHHHHHHHTTHHHHHHHHHHHHTTTTTEEEEEEEEPPPTTS-EEEEEEEEEEETTS------EEEEEEETTSEEEEEEE-TTSS-SEEEEEETTT--HHHHHHHHHHHHHHHHHHHHHHT--

Mean predicted aligned error: 8.98 Å